Protein AF-A0A6V7M2F2-F1 (afdb_monomer)

Secondary structure (DSSP, 8-state):
---EEEEEEEEEE-TTSEEEEEEEEEEEETTTEEEEEEEEEEEEE--SS-EEEEEE-TTSSEEEEEETTS-EEEEE-

Radius of gyration: 15.37 Å; Cα contacts (8 Å, |Δi|>4): 173; chains: 1; bounding box: 2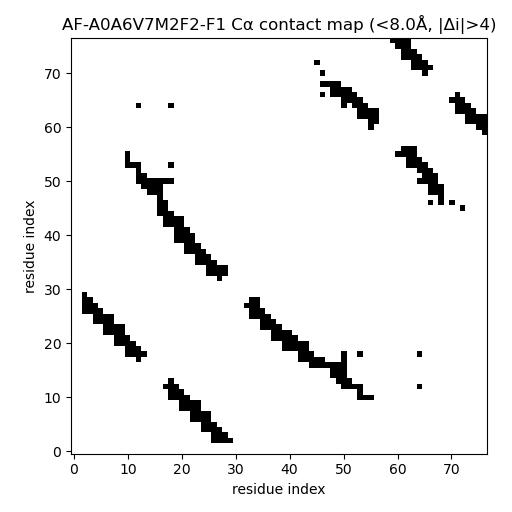6×18×47 Å

InterPro domains:
  IPR001680 WD40 repeat [PF00400] (9-23)
  IPR001680 WD40 repeat [PF00400] (40-75)
  IPR001680 WD40 repeat [PS50082] (44-77)
  IPR001680 WD40 repeat [SM00320] (37-76)
  IPR015943 WD40/YVTN repeat-like-containing domain superfamily [G3DSA:2.130.10.10] (4-77)
  IPR019775 WD40 repeat, conserved site [PS00678] (63-77)
  IPR031120 WD repeat HIR1-like [PTHR13831] (8-76)
  IPR036322 WD40-repeat-containing domain superfamily [SSF50978] (8-76)

Organism: NCBI:txid1563983

Foldseek 3Di:
DQWDKDWDWDWDFWFVQKIWIKIWIWTDDPDPDIDIDIGTDDIDHDGPGTWDDWDADPVRQWIWTDDPSRDIDIDGD

Nearest PDB structures (foldseek):
  8iqf-assembly1_B  TM=8.971E-01  e=2.235E-03  Homo sapiens
  8iqf-assembly1_G  TM=8.954E-01  e=3.255E-03  Homo sapiens
  7peq-assembly1_AG  TM=8.851E-01  e=1.630E-02  Homo sapiens
  7fik-assembly1_d  TM=8.961E-01  e=5.036E-02  Xenopus laevis
  6x08-assembly1_A  TM=8.815E-01  e=7.334E-02  Saccharomyces cerevisiae S288C

Structure (mmCIF, N/CA/C/O backbone):
data_AF-A0A6V7M2F2-F1
#
_entry.id   AF-A0A6V7M2F2-F1
#
loop_
_atom_site.group_PDB
_atom_site.id
_atom_site.type_symbol
_atom_site.label_atom_id
_atom_site.label_alt_id
_atom_site.label_comp_id
_atom_site.label_asym_id
_atom_site.label_entity_id
_atom_site.label_seq_id
_atom_site.pdbx_PDB_ins_code
_atom_site.Cartn_x
_atom_site.Cartn_y
_atom_site.Cartn_z
_atom_site.occupancy
_atom_site.B_iso_or_equiv
_atom_site.auth_seq_id
_atom_site.auth_comp_id
_atom_site.auth_asym_id
_atom_site.auth_atom_id
_atom_site.pdbx_PDB_model_num
ATOM 1 N N . ASN A 1 1 ? 13.058 9.167 -29.672 1.00 49.81 1 ASN A N 1
ATOM 2 C CA . ASN A 1 1 ? 12.566 8.234 -28.644 1.00 49.81 1 ASN A CA 1
ATOM 3 C C . ASN A 1 1 ? 13.015 8.727 -27.291 1.00 49.81 1 ASN A C 1
ATOM 5 O O . ASN A 1 1 ? 14.157 8.497 -26.921 1.00 49.81 1 ASN A O 1
ATOM 9 N N . GLU A 1 2 ? 12.165 9.483 -26.606 1.00 56.69 2 GLU A N 1
ATOM 10 C CA . GLU A 1 2 ? 12.383 9.766 -25.187 1.00 56.69 2 GLU A CA 1
ATOM 11 C C . GLU A 1 2 ? 12.111 8.482 -24.387 1.00 56.69 2 GLU A C 1
ATOM 13 O O . GLU A 1 2 ? 11.217 7.719 -24.768 1.00 56.69 2 GLU A O 1
ATOM 18 N N . PRO A 1 3 ? 12.894 8.194 -23.334 1.00 63.69 3 PRO A N 1
ATOM 19 C CA . PRO A 1 3 ? 12.668 7.021 -22.503 1.00 63.69 3 PRO A CA 1
ATOM 20 C C . PRO A 1 3 ? 11.288 7.118 -21.849 1.00 63.69 3 PRO A C 1
ATOM 22 O O . PRO A 1 3 ? 10.929 8.154 -21.286 1.00 63.69 3 PRO A O 1
ATOM 25 N N . LEU A 1 4 ? 10.514 6.036 -21.922 1.00 75.69 4 LEU A N 1
ATOM 26 C CA . LEU A 1 4 ? 9.236 5.953 -21.229 1.00 75.69 4 LEU A CA 1
ATOM 27 C C . LEU A 1 4 ? 9.525 5.829 -19.734 1.00 75.69 4 LEU A C 1
ATOM 29 O O . LEU A 1 4 ? 10.038 4.817 -19.251 1.00 75.69 4 LEU A O 1
ATOM 33 N N . GLU A 1 5 ? 9.226 6.896 -19.005 1.00 82.56 5 GLU A N 1
ATOM 34 C CA . GLU A 1 5 ? 9.319 6.931 -17.557 1.00 82.56 5 GLU A CA 1
ATOM 35 C C . GLU A 1 5 ? 7.926 6.795 -16.951 1.00 82.56 5 GLU A C 1
ATOM 37 O O . GLU A 1 5 ? 7.019 7.576 -17.246 1.00 82.56 5 GLU A O 1
ATOM 42 N N . LYS A 1 6 ? 7.762 5.811 -16.069 1.00 87.56 6 LYS A N 1
ATOM 43 C CA . LYS A 1 6 ? 6.507 5.568 -15.366 1.00 87.56 6 LYS A CA 1
ATOM 44 C C . LYS A 1 6 ? 6.760 5.467 -13.870 1.00 87.56 6 LYS A C 1
ATOM 46 O O . LYS A 1 6 ? 7.576 4.661 -13.430 1.00 87.56 6 LYS A O 1
ATOM 51 N N . THR A 1 7 ? 6.028 6.250 -13.085 1.00 89.31 7 THR A N 1
ATOM 52 C CA . THR A 1 7 ? 6.098 6.204 -11.619 1.00 89.31 7 THR A CA 1
ATOM 53 C C . THR A 1 7 ? 4.835 5.570 -11.056 1.00 89.31 7 THR A C 1
ATOM 55 O O . THR A 1 7 ? 3.720 5.892 -11.472 1.00 89.31 7 THR A O 1
ATOM 58 N N . HIS A 1 8 ? 5.008 4.635 -10.128 1.00 91.06 8 HIS A N 1
ATOM 59 C CA . HIS A 1 8 ? 3.949 3.881 -9.468 1.00 91.06 8 HIS A CA 1
ATOM 60 C C . HIS A 1 8 ? 4.102 3.975 -7.959 1.00 91.06 8 HIS A C 1
ATOM 62 O O . HIS A 1 8 ? 5.216 3.935 -7.449 1.00 91.06 8 HIS A O 1
ATOM 68 N N . GLN A 1 9 ? 2.984 4.062 -7.245 1.00 92.25 9 GLN A N 1
ATOM 69 C CA . GLN A 1 9 ? 2.990 4.003 -5.791 1.00 92.25 9 GLN A CA 1
ATOM 70 C C . GLN A 1 9 ? 2.718 2.582 -5.320 1.00 92.25 9 GLN A C 1
ATOM 72 O O . GLN A 1 9 ? 1.796 1.910 -5.781 1.00 92.25 9 GLN A O 1
ATOM 77 N N . LEU A 1 10 ? 3.533 2.131 -4.378 1.00 93.12 10 LEU A N 1
ATOM 78 C CA . LEU A 1 10 ? 3.391 0.857 -3.696 1.00 93.12 10 LEU A CA 1
ATOM 79 C C . LEU A 1 10 ? 3.168 1.139 -2.214 1.00 93.12 10 LEU A C 1
ATOM 81 O O . LEU A 1 10 ? 3.849 1.977 -1.629 1.00 93.12 10 LEU A O 1
ATOM 85 N N . VAL A 1 11 ? 2.254 0.408 -1.583 1.00 94.12 11 VAL A N 1
ATOM 86 C CA . VAL A 1 11 ? 2.070 0.472 -0.135 1.00 94.12 11 VAL A CA 1
ATOM 87 C C . VAL A 1 11 ? 2.307 -0.897 0.479 1.00 94.12 11 VAL A C 1
ATOM 89 O O . VAL A 1 11 ? 1.889 -1.919 -0.060 1.00 94.12 11 VAL A O 1
ATOM 92 N N . THR A 1 12 ? 3.002 -0.918 1.609 1.00 94.75 12 THR A N 1
ATOM 93 C CA . THR A 1 12 ? 3.324 -2.144 2.342 1.00 94.75 12 THR A CA 1
ATOM 94 C C . THR A 1 12 ? 3.019 -1.956 3.819 1.00 94.75 12 THR A C 1
ATOM 96 O O . THR A 1 12 ? 3.303 -0.890 4.370 1.00 94.75 12 THR A O 1
ATOM 99 N N . CYS A 1 13 ? 2.512 -2.996 4.473 1.00 94.00 13 CYS A N 1
ATOM 100 C CA . CYS A 1 13 ? 2.305 -3.036 5.917 1.00 94.00 13 CYS A CA 1
ATOM 101 C C . CYS A 1 13 ? 2.816 -4.359 6.498 1.00 94.00 13 CYS A C 1
ATOM 103 O O . CYS A 1 13 ? 2.821 -5.371 5.796 1.00 94.00 13 CYS A O 1
ATOM 105 N N . GLY A 1 14 ? 3.212 -4.378 7.773 1.00 91.50 14 GLY A N 1
ATOM 106 C CA . GLY A 1 14 ? 3.649 -5.616 8.417 1.00 91.50 14 GLY A CA 1
ATOM 107 C C . GLY A 1 14 ? 3.801 -5.533 9.935 1.00 91.50 14 GLY A C 1
ATOM 108 O O . GLY A 1 14 ? 3.163 -4.724 10.613 1.00 91.50 14 GLY A O 1
ATOM 109 N N . ASN A 1 15 ? 4.671 -6.397 10.463 1.00 92.25 15 ASN A N 1
ATOM 110 C CA . ASN A 1 15 ? 4.900 -6.574 11.900 1.00 92.25 15 ASN A CA 1
ATOM 111 C C . ASN A 1 15 ? 5.740 -5.457 12.543 1.00 92.25 15 ASN A C 1
ATOM 113 O O . ASN A 1 15 ? 5.995 -5.489 13.739 1.00 92.25 15 ASN A O 1
ATOM 117 N N . ASP A 1 16 ? 6.174 -4.465 11.765 1.00 91.38 16 ASP A N 1
ATOM 118 C CA . ASP A 1 16 ? 6.817 -3.253 12.281 1.00 91.38 16 ASP A CA 1
ATOM 119 C C . ASP A 1 16 ? 5.801 -2.189 12.729 1.00 91.38 16 ASP A C 1
ATOM 121 O O . ASP A 1 16 ? 6.199 -1.152 13.251 1.00 91.38 16 ASP A O 1
ATOM 125 N N . HIS A 1 17 ? 4.499 -2.460 12.560 1.00 91.38 17 HIS A N 1
ATOM 126 C CA . HIS A 1 17 ? 3.380 -1.569 12.893 1.00 91.38 17 HIS A CA 1
ATOM 127 C C . HIS A 1 17 ? 3.350 -0.302 12.019 1.00 91.38 17 HIS A C 1
ATOM 129 O O . HIS A 1 17 ? 2.660 0.675 12.324 1.00 91.38 17 HIS A O 1
ATOM 135 N N . LEU A 1 18 ? 4.103 -0.308 10.916 1.00 93.31 18 LEU A N 1
ATOM 136 C CA . LEU A 1 18 ? 4.233 0.814 10.002 1.00 93.31 18 LEU A CA 1
ATOM 137 C C . LEU A 1 18 ? 3.489 0.526 8.706 1.00 93.31 18 LEU A C 1
ATOM 139 O O . LEU A 1 18 ? 3.535 -0.578 8.161 1.00 93.31 18 LEU A O 1
ATOM 143 N N . VAL A 1 19 ? 2.871 1.568 8.162 1.00 94.19 19 VAL A N 1
ATOM 144 C CA . VAL A 1 19 ? 2.477 1.578 6.755 1.00 94.19 19 VAL A CA 1
ATOM 145 C C . VAL A 1 19 ? 3.522 2.394 6.004 1.00 94.19 19 VAL A C 1
ATOM 147 O O . VAL A 1 19 ? 3.782 3.548 6.343 1.00 94.19 19 VAL A O 1
ATOM 150 N N . LYS A 1 20 ? 4.166 1.785 5.011 1.00 94.62 20 LYS A N 1
ATOM 151 C CA . LYS A 1 20 ? 5.206 2.425 4.195 1.00 94.62 20 LYS A CA 1
ATOM 152 C C . LYS A 1 20 ? 4.692 2.618 2.780 1.00 94.62 20 LYS A C 1
ATOM 154 O O . LYS A 1 20 ? 4.172 1.672 2.191 1.00 94.62 20 LYS A O 1
ATOM 159 N N . ILE A 1 21 ? 4.854 3.829 2.262 1.00 94.44 21 ILE A N 1
ATOM 160 C CA . ILE A 1 21 ? 4.551 4.201 0.882 1.00 94.44 21 ILE A CA 1
ATOM 161 C C . ILE A 1 21 ? 5.873 4.323 0.136 1.00 94.44 21 ILE A C 1
ATOM 163 O O . ILE A 1 21 ? 6.796 4.993 0.608 1.00 94.44 21 ILE A O 1
ATOM 167 N N . TRP A 1 22 ? 5.951 3.689 -1.023 1.00 94.56 22 TRP A N 1
ATOM 168 C CA . TRP A 1 22 ? 7.132 3.635 -1.865 1.00 94.56 22 TRP A CA 1
ATOM 169 C C . TRP A 1 22 ? 6.800 4.154 -3.255 1.00 94.56 22 TRP A C 1
ATOM 171 O O . TRP A 1 22 ? 5.791 3.758 -3.836 1.00 94.56 22 TRP A O 1
ATOM 181 N N . ASP A 1 23 ? 7.687 4.978 -3.796 1.00 94.38 23 ASP A N 1
ATOM 182 C CA . ASP A 1 23 ? 7.633 5.406 -5.186 1.00 94.38 23 ASP A CA 1
ATOM 183 C C . ASP A 1 23 ? 8.532 4.482 -6.010 1.00 94.38 23 ASP A C 1
ATOM 185 O O . ASP A 1 23 ? 9.744 4.386 -5.795 1.00 94.38 23 ASP A O 1
ATOM 189 N N . VAL A 1 24 ? 7.915 3.768 -6.943 1.00 92.81 24 VAL A N 1
ATOM 190 C CA . VAL A 1 24 ? 8.553 2.848 -7.878 1.00 92.81 24 VAL A CA 1
ATOM 191 C C . VAL A 1 24 ? 8.641 3.544 -9.226 1.00 92.81 24 VAL A C 1
ATOM 193 O O . VAL A 1 24 ? 7.642 3.702 -9.924 1.00 92.81 24 VAL A O 1
ATOM 196 N N . ARG A 1 25 ? 9.844 3.969 -9.595 1.00 91.88 25 ARG A N 1
ATOM 197 C CA . ARG A 1 25 ? 10.130 4.618 -10.874 1.00 91.88 25 ARG A CA 1
ATOM 198 C C . ARG A 1 25 ? 10.690 3.585 -11.836 1.00 91.88 25 ARG A C 1
ATOM 200 O O . ARG A 1 25 ? 11.779 3.062 -11.610 1.00 91.88 25 ARG A O 1
ATOM 207 N N . VAL A 1 26 ? 9.951 3.296 -12.895 1.00 89.31 26 VAL A N 1
ATOM 208 C CA . VAL A 1 26 ? 10.369 2.415 -13.983 1.00 89.31 26 VAL A CA 1
ATOM 209 C C . VAL A 1 26 ? 10.814 3.290 -15.143 1.00 89.31 26 VAL A C 1
ATO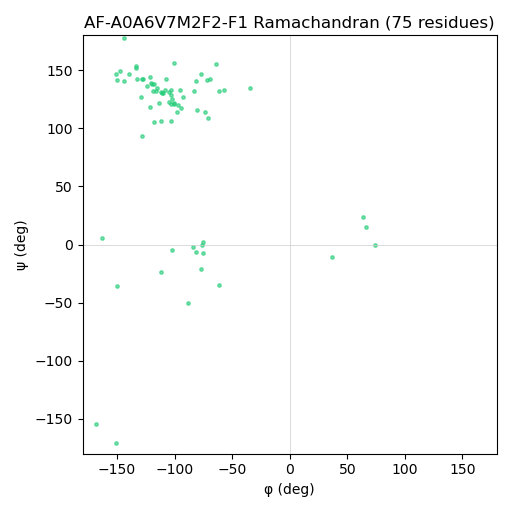M 211 O O . VAL A 1 26 ? 10.051 4.114 -15.641 1.00 89.31 26 VAL A O 1
ATOM 214 N N . ILE A 1 27 ? 12.070 3.128 -15.542 1.00 86.12 27 ILE A N 1
ATOM 215 C CA . ILE A 1 27 ? 12.657 3.798 -16.697 1.00 86.12 27 ILE A CA 1
ATOM 216 C C . ILE A 1 27 ? 12.908 2.713 -17.733 1.00 86.12 27 ILE A C 1
ATOM 218 O O . ILE A 1 27 ? 13.817 1.891 -17.576 1.00 86.12 27 ILE A O 1
ATOM 222 N N . GLU A 1 28 ? 12.091 2.698 -18.778 1.00 81.12 28 GLU A N 1
ATOM 223 C CA . GLU A 1 28 ? 12.306 1.823 -19.922 1.00 81.12 28 GLU A CA 1
ATOM 224 C C . GLU A 1 28 ? 13.357 2.459 -20.835 1.00 81.12 28 GLU A C 1
ATOM 226 O O . GLU A 1 28 ? 13.169 3.549 -21.382 1.00 81.12 28 GLU A O 1
ATOM 231 N N . ARG A 1 29 ? 14.500 1.782 -20.969 1.00 72.19 29 ARG A N 1
ATOM 232 C CA . ARG A 1 29 ? 15.495 2.056 -22.010 1.00 72.19 29 ARG A CA 1
ATOM 233 C C . ARG A 1 29 ? 15.308 1.022 -23.121 1.00 72.19 29 ARG A C 1
ATOM 235 O O . ARG A 1 29 ? 14.753 -0.045 -22.868 1.00 72.19 29 ARG A O 1
ATOM 242 N N . ASP A 1 30 ? 15.738 1.355 -24.337 1.00 73.62 30 ASP A N 1
ATOM 243 C CA . ASP A 1 30 ? 15.480 0.592 -25.568 1.00 73.62 30 ASP A CA 1
ATOM 244 C C . ASP A 1 30 ? 15.437 -0.943 -25.400 1.00 73.62 30 ASP A C 1
ATOM 246 O O . ASP A 1 30 ? 16.303 -1.529 -24.752 1.00 73.62 30 ASP A O 1
ATOM 250 N N . PHE A 1 31 ? 14.421 -1.553 -26.029 1.00 64.44 31 PHE A N 1
ATOM 251 C CA . PHE A 1 31 ? 14.114 -2.968 -26.332 1.00 64.44 31 PHE A CA 1
ATOM 252 C C . PHE A 1 31 ? 14.448 -4.115 -25.351 1.00 64.44 31 PHE A C 1
ATOM 254 O O . PHE A 1 31 ? 13.950 -5.211 -25.588 1.00 64.44 31 PHE A O 1
ATOM 261 N N . ASN A 1 32 ? 15.222 -3.944 -24.273 1.00 62.47 32 ASN A N 1
ATOM 262 C CA . ASN A 1 32 ? 15.524 -5.037 -23.336 1.00 62.47 32 ASN A CA 1
ATOM 263 C C . ASN A 1 32 ? 16.071 -4.618 -21.956 1.00 62.47 32 ASN A C 1
ATOM 265 O O . ASN A 1 32 ? 16.448 -5.488 -21.171 1.00 62.47 32 ASN A O 1
ATOM 269 N N . ALA A 1 33 ? 16.142 -3.321 -21.637 1.00 63.69 33 ALA A N 1
ATOM 270 C CA . ALA A 1 33 ? 16.684 -2.852 -20.360 1.00 63.69 33 ALA A CA 1
ATOM 271 C C . ALA A 1 33 ? 15.715 -1.893 -19.654 1.00 63.69 33 ALA A C 1
ATOM 273 O O . ALA A 1 33 ? 15.753 -0.681 -19.855 1.00 63.69 33 ALA A O 1
ATOM 274 N N . ALA A 1 34 ? 14.870 -2.433 -18.776 1.00 78.75 34 ALA A N 1
ATOM 275 C CA . ALA A 1 34 ? 14.100 -1.630 -17.832 1.00 78.75 34 ALA A CA 1
ATOM 276 C C . ALA A 1 34 ? 14.870 -1.516 -16.510 1.00 78.75 34 ALA A C 1
ATOM 278 O O . ALA A 1 34 ? 15.270 -2.521 -15.920 1.00 78.75 34 ALA A O 1
ATOM 279 N N . THR A 1 35 ? 15.088 -0.293 -16.032 1.00 83.69 35 THR A N 1
ATOM 280 C CA . THR A 1 35 ? 15.600 -0.051 -14.678 1.00 83.69 35 THR A CA 1
ATOM 281 C C . THR A 1 35 ? 14.443 0.390 -13.798 1.00 83.69 35 THR A C 1
ATOM 283 O O . THR A 1 35 ? 13.807 1.402 -14.078 1.00 83.69 35 THR A O 1
ATOM 286 N N . ALA A 1 36 ? 14.177 -0.361 -12.730 1.00 87.50 36 ALA A N 1
ATOM 287 C CA 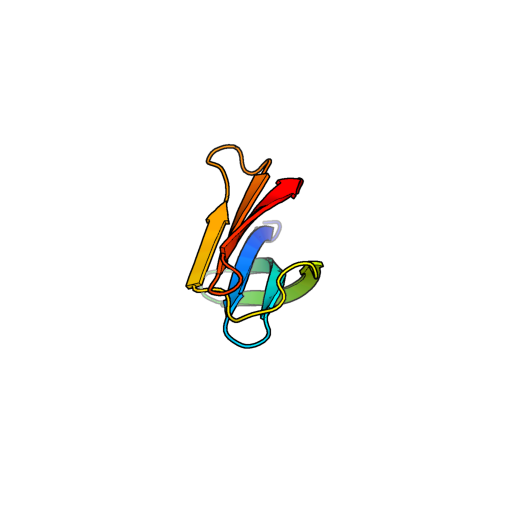. ALA A 1 36 ? 13.215 0.020 -11.707 1.00 87.50 36 ALA A CA 1
ATOM 288 C C . ALA A 1 36 ? 13.960 0.486 -10.452 1.00 87.50 36 ALA A C 1
ATOM 290 O O . ALA A 1 36 ? 14.757 -0.260 -9.883 1.00 87.50 36 ALA A O 1
ATOM 291 N N . THR A 1 37 ? 13.686 1.710 -10.015 1.00 91.06 37 T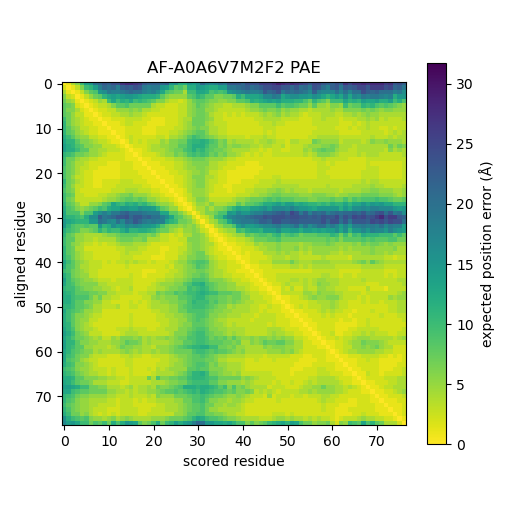HR A N 1
ATOM 292 C CA . THR A 1 37 ? 14.208 2.273 -8.767 1.00 91.06 37 THR A CA 1
ATOM 293 C C . THR A 1 37 ? 13.064 2.399 -7.775 1.00 91.06 37 THR A C 1
ATOM 295 O O . THR A 1 37 ? 12.017 2.949 -8.107 1.00 91.06 37 THR A O 1
ATOM 298 N N . ILE A 1 38 ? 13.262 1.909 -6.553 1.00 93.56 38 ILE A N 1
ATOM 299 C CA . ILE A 1 38 ? 12.262 1.949 -5.484 1.00 93.56 38 ILE A CA 1
ATOM 300 C C . ILE A 1 38 ? 12.782 2.878 -4.393 1.00 93.56 38 ILE A C 1
ATOM 302 O O . ILE A 1 38 ? 13.851 2.632 -3.838 1.00 93.56 38 ILE A O 1
ATOM 306 N N . ASN A 1 39 ? 12.027 3.926 -4.075 1.00 94.44 39 ASN A N 1
ATOM 307 C CA . ASN A 1 39 ? 12.365 4.867 -3.012 1.00 94.44 39 ASN A CA 1
ATOM 308 C C . ASN A 1 39 ? 11.269 4.890 -1.950 1.00 94.44 39 ASN A C 1
ATOM 310 O O . ASN A 1 39 ? 10.082 4.878 -2.270 1.00 94.44 39 ASN A O 1
ATOM 314 N N . LEU A 1 40 ? 11.660 4.938 -0.677 1.00 94.06 40 LEU A N 1
ATOM 315 C CA . LEU A 1 40 ? 10.712 5.119 0.419 1.00 94.06 40 LEU A CA 1
ATOM 316 C C . LEU A 1 40 ? 10.226 6.572 0.418 1.00 94.06 40 LEU A C 1
ATOM 318 O O . LEU A 1 40 ? 11.007 7.481 0.684 1.00 94.06 40 LEU A O 1
ATOM 322 N N . SER A 1 41 ? 8.943 6.769 0.134 1.00 93.38 41 SER A N 1
ATOM 323 C CA . SER A 1 41 ? 8.321 8.089 0.019 1.00 93.38 41 SER A CA 1
ATOM 324 C C . SER A 1 41 ? 7.816 8.582 1.373 1.00 93.38 41 SER A C 1
ATOM 326 O O . SER A 1 41 ? 8.136 9.683 1.822 1.00 93.38 41 SER A O 1
ATOM 328 N N . ARG A 1 42 ? 7.057 7.735 2.083 1.00 92.75 42 ARG A N 1
ATOM 329 C CA . ARG A 1 42 ? 6.446 8.096 3.368 1.00 92.75 42 ARG A CA 1
ATOM 330 C C . ARG A 1 42 ? 6.349 6.905 4.310 1.00 92.75 42 ARG A C 1
ATOM 332 O O . ARG A 1 42 ? 6.159 5.765 3.892 1.00 92.75 42 ARG A O 1
ATOM 339 N N . VAL A 1 43 ? 6.421 7.194 5.607 1.00 93.56 43 VAL A N 1
ATOM 340 C CA . VAL A 1 43 ? 6.140 6.234 6.678 1.00 93.56 43 VAL A CA 1
ATOM 341 C C . VAL A 1 43 ? 5.014 6.780 7.540 1.00 93.56 43 VAL A C 1
ATOM 343 O O . VAL A 1 43 ? 5.149 7.825 8.172 1.00 93.56 43 VAL A O 1
ATOM 346 N N . LEU A 1 44 ? 3.910 6.053 7.575 1.00 92.25 44 LEU A N 1
ATOM 347 C CA . LEU A 1 44 ? 2.720 6.392 8.330 1.00 92.25 44 LEU A CA 1
ATOM 348 C C . LEU A 1 44 ? 2.745 5.633 9.659 1.00 92.25 44 LEU A C 1
ATOM 350 O O . LEU A 1 44 ? 2.813 4.401 9.698 1.00 92.25 44 LEU A O 1
ATOM 354 N N . LYS A 1 45 ? 2.730 6.393 10.758 1.00 92.38 45 LYS A N 1
ATOM 355 C CA . LYS A 1 45 ? 2.852 5.882 12.128 1.00 92.38 45 LYS A CA 1
ATOM 356 C C . LYS A 1 45 ? 1.590 6.212 12.907 1.00 92.38 45 LYS A C 1
ATOM 358 O O . LYS A 1 45 ? 1.370 7.361 13.279 1.00 92.38 45 LYS A O 1
ATOM 363 N N . LYS A 1 46 ? 0.758 5.203 13.140 1.00 90.81 46 LYS A N 1
ATOM 364 C CA . LYS A 1 46 ? -0.447 5.335 13.974 1.00 90.81 46 LYS A CA 1
ATOM 365 C C . LYS A 1 46 ? -0.805 4.039 14.677 1.00 90.81 46 LYS A C 1
ATOM 367 O O . LYS A 1 46 ? -1.261 4.096 15.813 1.00 90.81 46 LYS A O 1
ATOM 372 N N . HIS A 1 47 ? -0.576 2.909 14.013 1.00 91.06 47 HIS A N 1
ATOM 373 C CA . HIS A 1 47 ? -0.859 1.605 14.582 1.00 91.06 47 HIS A CA 1
ATOM 374 C C . HIS A 1 47 ? 0.089 1.275 15.735 1.00 91.06 47 HIS A C 1
ATOM 376 O O . HIS A 1 47 ? 1.274 1.614 15.707 1.00 91.06 47 HIS A O 1
ATOM 382 N N . SER A 1 48 ? -0.451 0.624 16.761 1.00 91.31 48 SER A N 1
ATOM 383 C CA . SER A 1 48 ? 0.302 0.204 17.952 1.00 91.31 48 SER A CA 1
ATOM 384 C C . SER A 1 48 ? 0.660 -1.284 17.941 1.00 91.31 48 SER A C 1
ATOM 386 O O . SER A 1 48 ? 1.377 -1.749 18.826 1.00 91.31 48 SER A O 1
ATOM 388 N N . SER A 1 49 ? 0.189 -2.027 16.937 1.00 91.62 49 SER A N 1
ATOM 389 C CA . SER A 1 49 ? 0.422 -3.461 16.775 1.00 91.62 49 SER A CA 1
ATOM 390 C C . SER A 1 49 ? 0.581 -3.847 15.302 1.00 91.62 49 SER A C 1
ATOM 392 O O . SER A 1 49 ? 0.484 -2.999 14.410 1.00 91.62 49 SER A O 1
ATOM 394 N N . SER A 1 50 ? 0.840 -5.132 15.047 1.00 92.25 50 SER A N 1
ATOM 395 C CA . SER A 1 50 ? 1.077 -5.657 13.705 1.00 92.25 50 SER A CA 1
ATOM 396 C C . SER A 1 50 ? -0.093 -5.363 12.789 1.00 92.25 50 SER A C 1
ATOM 398 O O . SER A 1 50 ? -1.253 -5.634 13.112 1.00 92.25 50 SER A O 1
ATOM 400 N N . LEU A 1 51 ? 0.243 -4.868 11.608 1.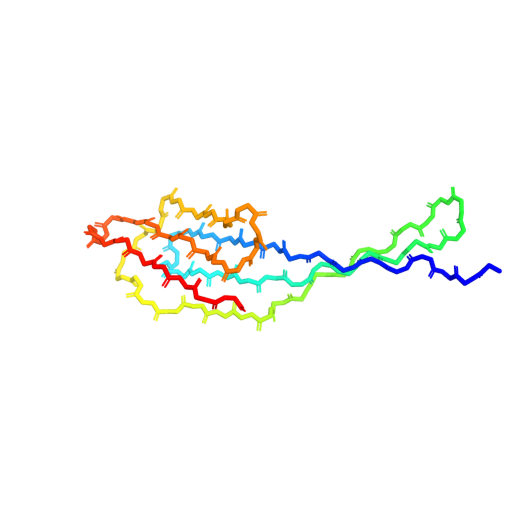00 94.56 51 LEU A N 1
ATOM 401 C CA . LEU A 1 51 ? -0.705 -4.684 10.530 1.00 94.56 51 LEU A CA 1
ATOM 402 C C . LEU A 1 51 ? -0.922 -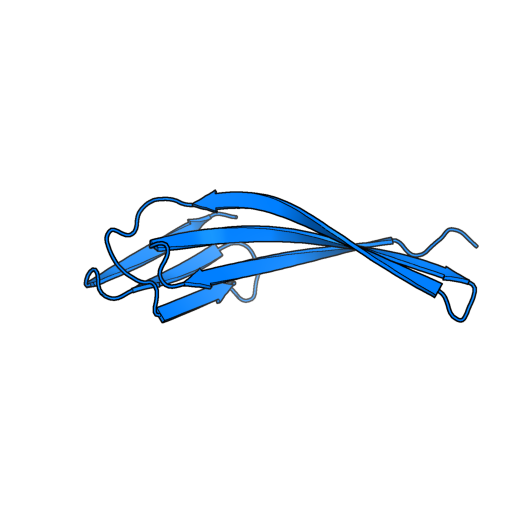6.010 9.812 1.00 94.56 51 LEU A C 1
ATOM 404 O O . LEU A 1 51 ? 0.014 -6.782 9.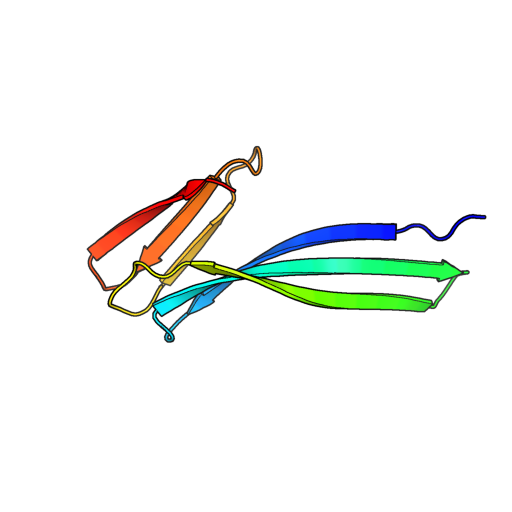605 1.00 94.56 51 LEU A O 1
ATOM 408 N N . THR A 1 52 ? -2.170 -6.264 9.442 1.00 93.62 52 THR A N 1
ATOM 409 C CA . THR A 1 52 ? -2.585 -7.479 8.733 1.00 93.62 52 THR A CA 1
ATOM 410 C C . THR A 1 52 ? -3.024 -7.181 7.307 1.00 93.62 52 THR A C 1
ATOM 412 O O . THR A 1 52 ? -2.981 -8.070 6.461 1.00 93.62 52 THR A O 1
ATOM 415 N N . CYS A 1 53 ? -3.438 -5.944 7.022 1.00 92.62 53 CYS A N 1
ATOM 416 C CA . CYS A 1 53 ? -3.908 -5.547 5.703 1.00 92.62 53 CYS A CA 1
ATOM 417 C C . CYS A 1 53 ? -3.645 -4.062 5.433 1.00 92.62 53 CYS A C 1
ATOM 419 O O . CYS A 1 53 ? -3.729 -3.219 6.332 1.00 92.62 53 CYS A O 1
ATOM 421 N N . VAL A 1 54 ? -3.377 -3.755 4.165 1.00 94.75 54 VAL A N 1
ATOM 422 C CA . VAL A 1 54 ? -3.335 -2.401 3.619 1.00 94.75 54 VAL A CA 1
ATOM 423 C C . VAL A 1 54 ? -3.884 -2.416 2.195 1.00 94.75 54 VAL A C 1
ATOM 425 O O . VAL A 1 54 ? -3.638 -3.361 1.443 1.00 94.75 54 VAL A O 1
ATOM 428 N N . ARG A 1 55 ? -4.650 -1.392 1.813 1.00 94.69 55 ARG A N 1
ATOM 429 C CA . ARG A 1 55 ? -5.223 -1.288 0.467 1.00 94.69 55 ARG A CA 1
ATOM 430 C C . ARG A 1 55 ? -5.388 0.168 0.039 1.00 94.69 55 ARG A C 1
ATOM 432 O O . ARG A 1 55 ? -5.802 0.997 0.844 1.00 94.69 55 ARG A O 1
ATOM 439 N N . PHE A 1 56 ? -5.118 0.447 -1.233 1.00 94.56 56 PHE A N 1
ATOM 440 C CA . PHE A 1 56 ? -5.493 1.707 -1.873 1.00 94.56 56 PHE A CA 1
ATOM 441 C C . PHE A 1 56 ? -6.983 1.737 -2.222 1.00 94.56 56 PHE A C 1
ATOM 443 O O . PHE A 1 56 ? -7.579 0.724 -2.594 1.00 94.56 56 PHE A O 1
ATOM 450 N N . SER A 1 57 ? -7.571 2.922 -2.147 1.00 93.31 57 SER A N 1
ATOM 451 C CA . SER A 1 57 ? -8.843 3.213 -2.792 1.00 93.31 57 SER A CA 1
ATOM 452 C C . SER A 1 57 ? -8.706 3.102 -4.313 1.00 93.31 57 SER A C 1
ATOM 454 O O . SER A 1 57 ? -7.617 3.247 -4.866 1.00 93.31 57 SER A O 1
ATOM 456 N N . PHE A 1 58 ? -9.818 2.837 -4.998 1.00 89.62 58 PHE A N 1
ATOM 457 C CA . PHE A 1 58 ? -9.846 2.678 -6.454 1.00 89.62 58 PHE A CA 1
ATOM 458 C C . PHE A 1 58 ? -9.405 3.951 -7.194 1.00 89.62 58 PHE A C 1
ATOM 460 O O . PHE A 1 58 ? -8.760 3.872 -8.234 1.00 89.62 58 PHE A O 1
ATOM 467 N N . ASP A 1 59 ? -9.740 5.114 -6.639 1.00 91.06 59 ASP A N 1
ATOM 468 C CA . ASP A 1 59 ? -9.344 6.434 -7.138 1.00 91.06 59 ASP A CA 1
ATOM 469 C C . ASP A 1 59 ? -7.922 6.845 -6.719 1.00 91.06 59 ASP A C 1
ATOM 471 O O . ASP A 1 59 ? -7.421 7.870 -7.171 1.00 91.06 59 ASP A O 1
ATOM 475 N N . GLY A 1 60 ? -7.267 6.055 -5.864 1.00 88.69 60 GLY A N 1
ATOM 476 C CA . GLY A 1 60 ? -5.939 6.341 -5.335 1.00 88.69 60 GLY A CA 1
ATOM 477 C C . GLY A 1 60 ? -5.888 7.440 -4.274 1.00 88.69 60 GLY A C 1
ATOM 478 O O . GLY A 1 60 ? -4.804 7.666 -3.761 1.00 88.69 60 GLY A O 1
ATOM 479 N N . ALA A 1 61 ? -7.011 8.068 -3.902 1.00 91.38 61 ALA A N 1
ATOM 480 C CA . ALA A 1 61 ? -7.034 9.212 -2.978 1.00 91.38 61 ALA A CA 1
ATOM 481 C C . ALA A 1 61 ? -6.850 8.822 -1.501 1.00 91.38 61 ALA A C 1
ATOM 483 O O . ALA A 1 61 ? -6.490 9.645 -0.656 1.00 91.38 61 ALA A O 1
ATOM 484 N N . TYR A 1 62 ? -7.123 7.555 -1.179 1.00 94.31 62 TYR A N 1
ATOM 485 C CA . TYR A 1 62 ? -7.059 7.047 0.184 1.00 94.31 62 TYR A CA 1
ATOM 486 C C . TYR A 1 62 ? -6.311 5.725 0.279 1.00 94.31 62 TYR A C 1
ATOM 488 O O . TYR A 1 62 ? -6.343 4.891 -0.627 1.00 94.31 62 TYR A O 1
ATOM 496 N N . ILE A 1 63 ? -5.712 5.492 1.442 1.00 94.62 63 ILE A N 1
ATOM 497 C CA . ILE A 1 63 ? -5.182 4.198 1.862 1.00 94.62 63 ILE A CA 1
ATOM 498 C C . ILE A 1 63 ? -5.919 3.775 3.127 1.00 94.62 63 ILE A C 1
ATOM 500 O O . ILE A 1 63 ? -6.015 4.541 4.080 1.00 94.62 63 ILE A O 1
ATOM 504 N N . ALA A 1 64 ? -6.391 2.535 3.166 1.00 94.88 64 ALA A N 1
ATOM 505 C CA . ALA A 1 64 ? -6.914 1.914 4.374 1.00 94.88 64 ALA A CA 1
ATOM 506 C C . ALA A 1 64 ? -5.881 0.940 4.944 1.00 94.88 64 ALA A C 1
ATOM 508 O O . ALA A 1 64 ? -5.338 0.116 4.205 1.00 94.88 64 ALA A O 1
ATOM 509 N N . SER A 1 65 ? -5.634 1.001 6.251 1.00 94.56 65 SER A N 1
ATOM 510 C CA . SER A 1 65 ? -4.791 0.043 6.970 1.00 94.56 65 SER A CA 1
ATOM 511 C C . SER A 1 65 ? -5.499 -0.520 8.19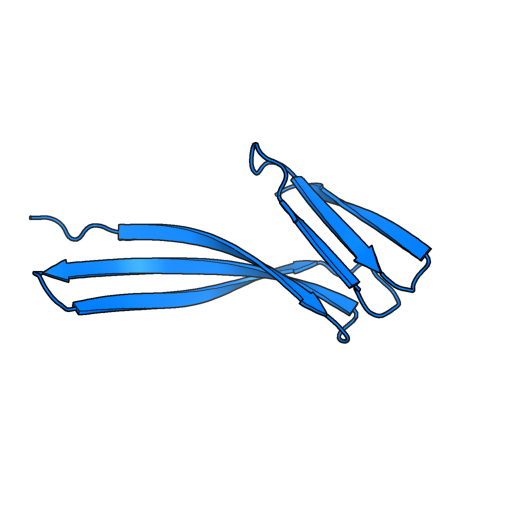8 1.00 94.56 65 SER A C 1
ATOM 513 O O . SER A 1 65 ? -6.218 0.195 8.895 1.00 94.56 65 SER A O 1
ATOM 515 N N . SER A 1 66 ? -5.292 -1.809 8.470 1.00 95.00 66 SER A N 1
ATOM 516 C CA . SER A 1 66 ? -5.883 -2.509 9.616 1.00 95.00 66 SER A CA 1
ATOM 517 C C . SER A 1 66 ? -4.887 -3.464 10.265 1.00 95.00 66 SER A C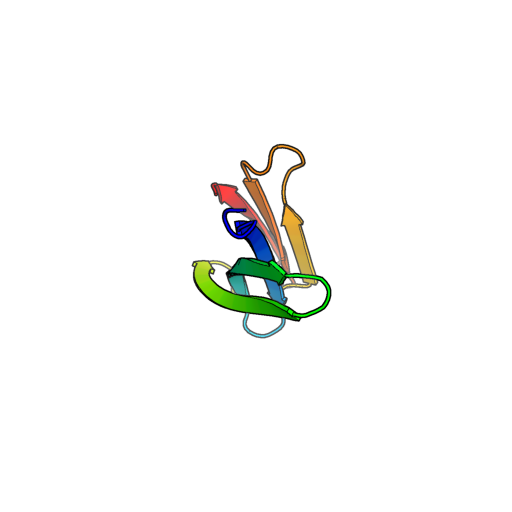 1
ATOM 519 O O . SER A 1 66 ? -4.075 -4.086 9.572 1.00 95.00 66 SER A O 1
ATOM 521 N N . GLY A 1 67 ? -4.980 -3.626 11.584 1.00 93.38 67 GLY A N 1
ATOM 522 C CA . GLY A 1 67 ? -4.074 -4.482 12.344 1.00 93.38 67 GLY A CA 1
ATOM 523 C C . GLY A 1 67 ? -4.677 -5.088 13.608 1.00 93.38 67 GLY A C 1
ATOM 524 O O . GLY A 1 67 ? -5.879 -5.019 13.867 1.00 93.38 67 GLY A O 1
ATOM 525 N N . LEU A 1 68 ? -3.806 -5.705 14.404 1.00 93.12 68 LEU A N 1
ATOM 526 C CA . LEU A 1 68 ? -4.139 -6.351 15.679 1.00 93.12 68 LEU A CA 1
ATOM 527 C C . LEU A 1 68 ? -4.392 -5.354 16.821 1.00 93.12 68 LEU A C 1
ATOM 529 O O . LEU A 1 68 ? -4.851 -5.744 17.893 1.00 93.12 68 LEU A O 1
ATOM 533 N N . ASP A 1 69 ? -4.143 -4.066 16.587 1.00 91.19 69 ASP A N 1
ATOM 534 C CA . ASP A 1 69 ? -4.456 -2.980 17.518 1.00 91.19 69 ASP A CA 1
ATOM 535 C C . ASP A 1 69 ? -5.949 -2.637 17.571 1.00 91.19 69 ASP A C 1
ATOM 537 O O . ASP A 1 69 ? -6.353 -1.755 18.327 1.00 91.19 69 ASP A O 1
ATOM 541 N N . LYS A 1 70 ? -6.771 -3.381 16.815 1.00 91.44 70 LYS A N 1
ATOM 542 C CA . LYS A 1 70 ? -8.233 -3.254 16.751 1.00 91.44 70 LYS A CA 1
ATOM 543 C C . LYS A 1 70 ? -8.685 -1.901 16.198 1.00 91.44 70 LYS A C 1
ATOM 545 O O . LYS A 1 70 ? -9.808 -1.476 16.461 1.00 91.44 70 LYS A O 1
ATOM 550 N N . ILE A 1 71 ? -7.824 -1.240 15.424 1.00 91.88 71 ILE A N 1
ATOM 551 C CA . ILE A 1 71 ? -8.108 0.041 14.784 1.00 91.88 71 ILE A CA 1
ATOM 552 C C . ILE A 1 71 ? -7.957 -0.115 13.269 1.00 91.88 71 ILE A C 1
ATOM 554 O O . ILE A 1 71 ? -7.088 -0.832 12.768 1.00 91.88 71 ILE A O 1
ATOM 558 N N . ILE A 1 72 ? -8.820 0.584 12.535 1.00 93.31 72 ILE A N 1
ATOM 559 C CA . ILE A 1 72 ? -8.676 0.814 11.099 1.00 93.31 72 ILE A CA 1
ATOM 560 C C . ILE A 1 72 ? -8.361 2.294 10.920 1.00 93.31 72 ILE A C 1
ATOM 562 O O . ILE A 1 72 ? -9.042 3.144 11.494 1.00 93.31 72 ILE A O 1
ATOM 566 N N . VAL A 1 73 ? -7.328 2.600 10.141 1.00 93.62 73 VAL A N 1
ATOM 567 C CA . VAL A 1 73 ? -6.929 3.977 9.842 1.00 93.62 73 VAL A CA 1
ATOM 568 C C . VAL A 1 73 ? -7.094 4.222 8.350 1.00 93.62 73 VAL A C 1
ATOM 570 O O . VAL A 1 73 ? -6.660 3.413 7.530 1.00 93.62 73 VAL A O 1
ATOM 573 N N . ILE A 1 74 ? -7.731 5.343 8.017 1.00 94.62 74 ILE A N 1
ATOM 574 C CA . ILE A 1 74 ? -7.820 5.857 6.654 1.00 94.62 74 ILE A CA 1
ATOM 575 C C . ILE A 1 74 ? -6.833 7.012 6.531 1.00 94.62 74 ILE A C 1
ATOM 577 O O . ILE A 1 74 ? -6.821 7.919 7.363 1.00 94.62 74 ILE A O 1
ATOM 581 N N . TRP A 1 75 ? -6.001 6.954 5.504 1.00 92.31 75 TRP A N 1
ATOM 582 C CA . TRP A 1 75 ? -4.972 7.936 5.205 1.00 92.31 75 TRP A CA 1
ATOM 583 C C . TRP A 1 75 ? -5.299 8.605 3.882 1.00 92.31 75 TRP A C 1
ATOM 585 O O . TRP A 1 75 ? -5.624 7.914 2.921 1.00 92.31 75 TRP A O 1
ATOM 595 N N . GLU A 1 76 ? -5.187 9.923 3.834 1.00 90.56 76 GLU A N 1
ATOM 596 C CA . GLU A 1 76 ? -5.239 10.692 2.591 1.00 90.56 76 GLU A CA 1
ATOM 597 C C . GLU A 1 76 ? -3.844 10.688 1.945 1.00 90.56 76 GLU A C 1
ATOM 599 O O . GLU A 1 76 ? -2.838 10.854 2.652 1.00 90.56 76 GLU A O 1
ATOM 604 N N . THR A 1 77 ? -3.785 10.396 0.643 1.00 79.38 77 THR A N 1
ATOM 605 C CA . THR A 1 77 ? -2.536 10.184 -0.117 1.00 79.38 77 THR A CA 1
ATOM 606 C C . THR A 1 77 ? -1.934 11.473 -0.644 1.00 79.38 77 THR A C 1
ATOM 608 O O . THR A 1 77 ? -2.689 12.234 -1.288 1.00 79.38 77 THR A O 1
#

pLDDT: mean 88.52, std 9.67, range [49.81, 95.0]

Mean predicted aligned error: 5.73 Å

Solvent-accessible surface area (backbone atoms only — not comparable to full-atom values): 4531 Å² total; per-residue (Å²): 135,79,66,57,70,47,78,42,82,45,77,50,60,29,82,83,22,39,41,38,34,30,43,36,38,37,39,42,45,81,99,82,45,70,50,75,48,78,43,84,71,45,77,48,83,78,59,87,31,37,33,79,48,67,46,71,42,95,85,56,56,34,35,43,38,34,35,77,62,79,51,75,49,80,42,80,106

Sequence (77 aa):
NEPLEKTHQLVTCGNDHLVKIWDVRVIERDFNAATATINLSRVLKKHSSSLTCVRFSFDGAYIASSGLDKIIVIWET